Protein AF-A0A0F9H7Q3-F1 (afdb_monomer_lite)

Structure (mmCIF, N/CA/C/O backbone):
data_AF-A0A0F9H7Q3-F1
#
_entry.id   AF-A0A0F9H7Q3-F1
#
loop_
_atom_site.group_PDB
_atom_site.id
_atom_site.type_symbol
_atom_site.label_atom_id
_atom_site.label_alt_id
_atom_site.label_comp_id
_atom_site.label_asym_id
_atom_site.label_entity_id
_atom_site.label_seq_id
_atom_site.pdbx_PDB_ins_code
_atom_site.Cartn_x
_atom_site.Cartn_y
_atom_site.Cartn_z
_atom_site.occupancy
_atom_site.B_iso_or_equiv
_atom_site.auth_seq_id
_atom_site.auth_comp_id
_atom_site.auth_asym_id
_atom_site.auth_atom_id
_atom_site.pdbx_PDB_model_num
ATOM 1 N N . MET A 1 1 ? -26.274 22.049 -7.676 1.00 51.94 1 MET A N 1
ATOM 2 C CA . MET A 1 1 ? -26.133 20.774 -8.409 1.00 51.94 1 MET A CA 1
ATOM 3 C C . MET A 1 1 ? -25.800 19.718 -7.367 1.00 51.94 1 MET A C 1
ATOM 5 O O . MET A 1 1 ? -24.647 19.618 -6.969 1.00 51.94 1 MET A O 1
ATOM 9 N N . ALA A 1 2 ? -26.819 19.071 -6.795 1.00 53.19 2 ALA A N 1
ATOM 10 C CA . ALA A 1 2 ? -26.605 18.030 -5.794 1.00 53.19 2 ALA A CA 1
ATOM 11 C C . ALA A 1 2 ? -25.913 16.837 -6.468 1.00 53.19 2 ALA A C 1
ATOM 13 O O . ALA A 1 2 ? -26.181 16.515 -7.626 1.00 53.19 2 ALA A O 1
ATOM 14 N N . ASN A 1 3 ? -24.926 16.273 -5.783 1.00 70.81 3 ASN A N 1
ATOM 15 C CA . ASN A 1 3 ? -24.045 15.250 -6.315 1.00 70.81 3 ASN A CA 1
ATOM 16 C C . ASN A 1 3 ? -24.863 13.962 -6.529 1.00 70.81 3 ASN A C 1
ATOM 18 O O . ASN A 1 3 ? -25.360 13.399 -5.561 1.00 70.81 3 ASN A O 1
ATOM 22 N N . ARG A 1 4 ? -25.013 13.492 -7.778 1.00 68.88 4 ARG A N 1
ATOM 23 C CA . ARG A 1 4 ? -25.809 12.286 -8.123 1.00 68.88 4 ARG A CA 1
ATOM 24 C C . ARG A 1 4 ? -25.395 11.032 -7.345 1.00 68.88 4 ARG A C 1
ATOM 26 O O . ARG A 1 4 ? -26.179 10.105 -7.191 1.00 68.88 4 ARG A O 1
ATOM 33 N N . ILE A 1 5 ? -24.162 11.015 -6.844 1.00 65.25 5 ILE A N 1
ATOM 34 C CA . ILE A 1 5 ? -23.650 9.962 -5.965 1.00 65.25 5 ILE A CA 1
ATOM 35 C C . ILE A 1 5 ? -24.399 9.965 -4.624 1.00 65.25 5 ILE A C 1
ATOM 37 O O . ILE A 1 5 ? -24.747 8.905 -4.119 1.00 65.25 5 ILE A O 1
ATOM 41 N N . THR A 1 6 ? -24.688 11.140 -4.066 1.00 65.44 6 THR A N 1
ATOM 42 C CA . THR A 1 6 ? -25.378 11.289 -2.779 1.00 65.44 6 THR A CA 1
ATOM 43 C C . THR A 1 6 ? -26.827 10.817 -2.866 1.00 65.44 6 THR A C 1
ATOM 45 O O . THR A 1 6 ? -27.250 10.036 -2.025 1.00 65.44 6 THR A O 1
ATOM 48 N N . GLU A 1 7 ? -27.546 11.183 -3.931 1.00 69.81 7 GLU A N 1
ATOM 49 C CA . GLU A 1 7 ? -28.922 10.712 -4.171 1.00 69.81 7 GLU A CA 1
ATOM 50 C C . GLU A 1 7 ? -28.988 9.186 -4.322 1.00 69.81 7 GLU A C 1
ATOM 52 O O . GLU A 1 7 ? -29.890 8.538 -3.793 1.00 69.81 7 GLU A O 1
ATOM 57 N N . TYR A 1 8 ? -28.006 8.586 -5.003 1.00 66.19 8 TYR A N 1
ATOM 58 C CA . TYR A 1 8 ? -27.951 7.134 -5.153 1.00 66.19 8 TYR A CA 1
ATOM 59 C C . TYR A 1 8 ? -27.686 6.439 -3.812 1.00 66.19 8 TYR A C 1
ATOM 61 O O . TYR A 1 8 ? -28.359 5.465 -3.487 1.00 66.19 8 TYR A O 1
ATOM 69 N N . LEU A 1 9 ? -26.755 6.963 -3.007 1.00 63.97 9 LEU A N 1
ATOM 70 C CA . LEU A 1 9 ? -26.455 6.437 -1.672 1.00 63.97 9 LEU A CA 1
ATOM 71 C C . LEU A 1 9 ? -27.642 6.567 -0.705 1.00 63.97 9 LEU A C 1
ATOM 73 O O . LEU A 1 9 ? -27.855 5.664 0.100 1.00 63.97 9 LEU A O 1
ATOM 77 N N . GLU A 1 10 ? -28.426 7.641 -0.804 1.00 66.50 10 GLU A N 1
ATOM 78 C CA . GLU A 1 10 ? -29.652 7.840 -0.016 1.00 66.50 10 GLU A CA 1
ATOM 79 C C . GLU A 1 10 ? -30.797 6.915 -0.456 1.00 66.50 10 GLU A C 1
ATOM 81 O O . GLU A 1 10 ? -31.622 6.524 0.368 1.00 66.50 10 GLU A O 1
ATOM 86 N N . SER A 1 11 ? -30.834 6.525 -1.736 1.00 71.06 11 SER A N 1
ATOM 87 C CA . SER A 1 11 ? -31.832 5.591 -2.280 1.00 71.06 11 SER A CA 1
ATOM 88 C C . SER A 1 11 ? -31.548 4.116 -1.975 1.00 71.06 11 SER A C 1
ATOM 90 O O . SER A 1 11 ? -32.414 3.262 -2.184 1.00 71.06 11 SER A O 1
ATOM 92 N N . LEU A 1 12 ? -30.343 3.792 -1.489 1.00 69.31 12 LEU A N 1
ATOM 93 C CA . LEU A 1 12 ? -30.011 2.427 -1.102 1.00 69.31 12 LEU A CA 1
ATOM 94 C C . LEU A 1 12 ? -30.768 2.049 0.182 1.00 69.31 12 LEU A C 1
ATOM 96 O O . LEU A 1 12 ? -30.782 2.826 1.140 1.00 69.31 12 LEU A O 1
ATOM 100 N N . PRO A 1 13 ? -31.353 0.837 0.252 1.00 66.69 13 PRO A N 1
ATOM 101 C CA . PRO A 1 13 ? -31.882 0.292 1.497 1.00 66.69 13 PRO A CA 1
ATOM 102 C C . PRO A 1 13 ? -30.844 0.436 2.617 1.00 66.69 13 PRO A C 1
ATOM 104 O O . PRO A 1 13 ? -29.678 0.106 2.407 1.00 66.69 13 PRO A O 1
ATOM 107 N N . GLN A 1 14 ? -31.255 0.900 3.801 1.00 61.34 14 GLN A N 1
ATOM 108 C CA . GLN A 1 14 ? -30.365 1.157 4.953 1.00 61.34 14 GLN A CA 1
ATOM 109 C C . GLN A 1 14 ? -29.480 -0.051 5.339 1.00 61.34 14 GLN A C 1
ATOM 111 O O . GLN A 1 14 ? -28.421 0.111 5.945 1.00 61.34 14 GLN A O 1
ATOM 116 N N . ASP A 1 15 ? -29.881 -1.267 4.960 1.00 57.53 15 ASP A N 1
ATOM 117 C CA . ASP A 1 15 ? -29.094 -2.488 5.154 1.00 57.53 15 ASP A CA 1
ATOM 118 C C . ASP A 1 15 ? -27.936 -2.648 4.153 1.00 57.53 15 ASP A C 1
ATOM 120 O O . ASP A 1 15 ? -26.904 -3.219 4.497 1.00 57.53 15 ASP A O 1
ATOM 124 N N . LEU A 1 16 ? -28.041 -2.103 2.937 1.00 57.16 16 LEU A N 1
ATOM 125 C CA . LEU A 1 16 ? -26.967 -2.129 1.935 1.00 57.16 16 LEU A CA 1
ATOM 126 C C . LEU A 1 16 ? -25.864 -1.117 2.244 1.00 57.16 16 LEU A C 1
ATOM 128 O O . LEU A 1 16 ? -24.690 -1.395 2.008 1.00 57.16 16 LEU A O 1
ATOM 132 N N . THR A 1 17 ? -26.205 0.023 2.840 1.00 58.25 17 THR A N 1
ATOM 133 C CA . THR A 1 17 ? -25.212 0.986 3.336 1.00 58.25 17 THR A CA 1
ATOM 134 C C . THR A 1 17 ? -24.400 0.436 4.510 1.00 58.25 17 THR A C 1
ATOM 136 O O . THR A 1 17 ? -23.247 0.823 4.664 1.00 58.25 17 THR A O 1
ATOM 139 N N . ARG A 1 18 ? -24.931 -0.530 5.278 1.00 59.09 18 ARG A N 1
ATOM 140 C CA . ARG A 1 18 ? -24.152 -1.302 6.269 1.00 59.09 18 ARG A CA 1
ATOM 141 C C . ARG A 1 18 ? -23.206 -2.329 5.642 1.00 59.09 18 ARG A C 1
ATOM 143 O O . ARG A 1 18 ? -22.228 -2.713 6.277 1.00 59.09 18 ARG A O 1
ATOM 150 N N . LEU A 1 19 ? -23.498 -2.792 4.425 1.00 63.06 19 LEU A N 1
ATOM 151 C CA . LEU A 1 19 ? -22.641 -3.719 3.679 1.00 63.06 19 LEU A CA 1
ATOM 152 C C . LEU A 1 19 ? -21.489 -2.999 2.965 1.00 63.06 19 LEU A C 1
ATOM 154 O O . LEU A 1 19 ? -20.482 -3.630 2.640 1.00 63.06 19 LEU A O 1
ATOM 158 N N . LEU A 1 20 ? -21.614 -1.688 2.738 1.00 64.44 20 LEU A N 1
ATOM 159 C CA . LEU A 1 20 ? -20.531 -0.874 2.203 1.00 64.44 20 LEU A CA 1
ATOM 160 C C . LEU A 1 20 ? -19.509 -0.583 3.312 1.00 64.44 20 LEU A C 1
ATOM 162 O O . LEU A 1 20 ? -19.881 -0.066 4.369 1.00 64.44 20 LEU A O 1
ATOM 166 N N . PRO A 1 21 ? -18.214 -0.887 3.103 1.00 64.38 21 PRO A N 1
ATOM 167 C CA . PRO A 1 21 ? -17.197 -0.506 4.067 1.00 64.38 21 PRO A CA 1
ATOM 168 C C . PRO A 1 21 ? -17.194 1.022 4.220 1.00 64.38 21 PRO A C 1
ATOM 170 O O . PRO A 1 21 ? -17.383 1.735 3.228 1.00 64.38 21 PRO A O 1
ATOM 173 N N . PRO A 1 22 ? -16.949 1.543 5.436 1.00 68.69 22 PRO A N 1
ATOM 174 C CA . PRO A 1 22 ? -16.864 2.979 5.647 1.00 68.69 22 PRO A CA 1
ATOM 175 C C . PRO A 1 22 ? -15.817 3.575 4.707 1.00 68.69 22 PRO A C 1
ATOM 177 O O . PRO A 1 22 ? -14.754 2.972 4.480 1.00 68.69 22 PRO A O 1
ATOM 180 N N . ALA A 1 23 ? -16.154 4.743 4.153 1.00 76.06 23 ALA A N 1
ATOM 181 C CA . ALA A 1 23 ? -15.287 5.462 3.237 1.00 76.06 23 ALA A CA 1
ATOM 182 C C . ALA A 1 23 ? -13.902 5.659 3.879 1.00 76.06 23 ALA A C 1
ATOM 184 O O . ALA A 1 23 ? -13.825 5.961 5.076 1.00 76.06 23 ALA A O 1
ATOM 185 N N . PRO A 1 24 ? -12.811 5.460 3.120 1.00 82.44 24 PRO A N 1
ATOM 186 C CA . PRO A 1 24 ? -11.474 5.690 3.638 1.00 82.44 24 PRO A CA 1
ATOM 187 C C . PRO A 1 24 ? -11.313 7.154 4.054 1.00 82.44 24 PRO A C 1
ATOM 189 O O . PRO A 1 24 ? -11.823 8.073 3.413 1.00 82.44 24 PRO A O 1
ATOM 192 N N . SER A 1 25 ? -10.580 7.370 5.138 1.00 87.56 25 SER A N 1
ATOM 193 C CA . SER A 1 25 ? -10.156 8.698 5.566 1.00 87.56 25 SER A CA 1
ATOM 194 C C . SER A 1 25 ? -9.251 9.355 4.510 1.00 87.56 25 SER A C 1
ATOM 196 O O . SER A 1 25 ? -8.677 8.660 3.663 1.00 87.56 25 SER A O 1
ATOM 198 N N . PRO A 1 26 ? -9.053 10.687 4.557 1.00 89.31 26 PRO A N 1
ATOM 199 C CA . PRO A 1 26 ? -8.147 11.372 3.635 1.00 89.31 26 PRO A CA 1
ATOM 200 C C . PRO A 1 26 ? -6.728 10.781 3.634 1.00 89.31 26 PRO A C 1
ATOM 202 O O . PRO A 1 26 ? -6.168 10.544 2.568 1.00 89.31 26 PRO A O 1
ATOM 205 N N . ARG A 1 27 ? -6.186 10.443 4.816 1.00 91.94 27 ARG A N 1
ATOM 206 C CA . ARG A 1 27 ? -4.8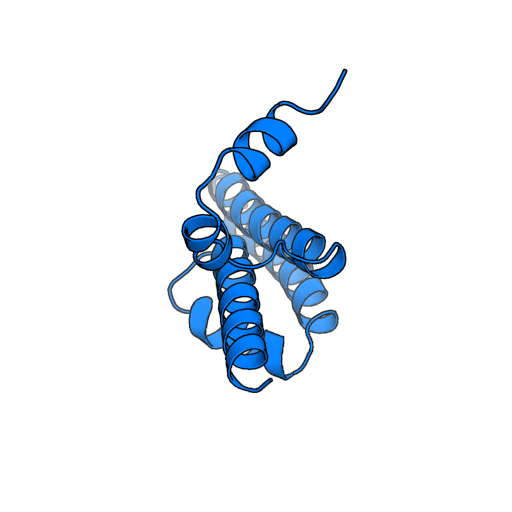64 9.806 4.957 1.00 91.94 27 ARG A CA 1
ATOM 207 C C . ARG A 1 27 ? -4.820 8.419 4.318 1.00 91.94 27 ARG A C 1
ATOM 209 O O . ARG A 1 27 ? -3.869 8.101 3.616 1.00 91.94 27 ARG A O 1
ATOM 216 N N . GLU A 1 28 ? -5.827 7.584 4.571 1.00 89.88 28 GLU A N 1
ATOM 217 C CA . GLU A 1 28 ? -5.894 6.250 3.961 1.00 89.88 28 GLU A CA 1
ATOM 218 C C . GLU A 1 28 ? -6.015 6.352 2.439 1.00 89.88 28 GLU A C 1
ATOM 220 O O . GLU A 1 28 ? -5.379 5.591 1.721 1.00 89.88 28 GLU A O 1
ATOM 225 N N . SER A 1 29 ? -6.795 7.314 1.947 1.00 89.31 29 SER A N 1
ATOM 226 C CA . SER A 1 29 ? -6.986 7.541 0.513 1.00 89.31 29 SER A CA 1
ATOM 227 C C . SER A 1 29 ? -5.679 7.941 -0.166 1.00 89.31 29 SER A C 1
ATOM 229 O O . SER A 1 29 ? -5.350 7.408 -1.219 1.00 89.31 29 SER A O 1
ATOM 231 N N . GLU A 1 30 ? -4.903 8.824 0.462 1.00 91.75 30 GLU A N 1
ATOM 232 C CA . GLU A 1 30 ? -3.576 9.213 -0.016 1.00 91.75 30 GLU A CA 1
ATOM 233 C C . GLU A 1 30 ? -2.629 8.010 -0.099 1.00 91.75 30 GLU A C 1
ATOM 235 O O . GLU A 1 30 ? -1.994 7.798 -1.125 1.00 91.75 30 GLU A O 1
ATOM 240 N N . LEU A 1 31 ? -2.596 7.166 0.935 1.00 91.56 31 LEU A N 1
ATOM 241 C CA . LEU A 1 31 ? -1.742 5.975 0.963 1.00 91.56 31 LEU A CA 1
ATOM 242 C C . LEU A 1 31 ? -2.179 4.913 -0.057 1.00 91.56 31 LEU A C 1
ATOM 244 O O . LEU A 1 31 ? -1.332 4.257 -0.657 1.00 91.56 31 LEU A O 1
ATOM 248 N N . ILE A 1 32 ? -3.484 4.766 -0.302 1.00 91.19 32 ILE A N 1
ATOM 249 C CA . ILE A 1 32 ? -4.003 3.904 -1.375 1.00 91.19 32 ILE A CA 1
ATOM 250 C C . ILE A 1 32 ? -3.554 4.428 -2.743 1.00 91.19 32 ILE A C 1
ATOM 252 O O . ILE A 1 32 ? -3.116 3.642 -3.580 1.00 91.19 32 ILE A O 1
ATOM 256 N N . ILE A 1 33 ? -3.646 5.742 -2.970 1.00 91.56 33 ILE A N 1
ATOM 257 C CA . ILE A 1 33 ? -3.210 6.373 -4.222 1.00 91.56 33 ILE A CA 1
ATOM 258 C C . ILE A 1 33 ? -1.701 6.208 -4.407 1.00 91.56 33 ILE A C 1
ATOM 260 O O . ILE A 1 33 ? -1.271 5.894 -5.511 1.00 91.56 33 ILE A O 1
ATOM 264 N N . MET A 1 34 ? -0.905 6.364 -3.347 1.00 89.81 34 MET A N 1
ATOM 265 C CA . MET A 1 34 ? 0.535 6.104 -3.394 1.00 89.81 34 MET A CA 1
ATOM 266 C C . MET A 1 34 ? 0.827 4.653 -3.783 1.00 89.81 34 MET A C 1
ATOM 268 O O . MET A 1 34 ? 1.617 4.428 -4.692 1.00 89.81 34 MET A O 1
ATOM 272 N N . GLY A 1 35 ? 0.140 3.677 -3.183 1.00 89.31 35 GLY A N 1
ATOM 273 C CA . GLY A 1 35 ? 0.308 2.272 -3.558 1.00 89.31 35 GLY A CA 1
ATOM 274 C C . GLY A 1 35 ? -0.073 2.009 -5.017 1.00 89.31 35 GLY A C 1
ATOM 275 O O . GLY A 1 35 ? 0.654 1.331 -5.730 1.00 89.31 35 GLY A O 1
ATOM 276 N N . ALA A 1 36 ? -1.167 2.606 -5.498 1.00 90.50 36 ALA A N 1
ATOM 277 C CA . ALA A 1 36 ? -1.558 2.503 -6.904 1.00 90.50 36 ALA A CA 1
ATOM 278 C C . ALA A 1 36 ? -0.560 3.201 -7.846 1.00 90.50 36 ALA A C 1
ATOM 280 O O . ALA A 1 36 ? -0.370 2.766 -8.980 1.00 90.50 36 ALA A O 1
ATOM 281 N N . ALA A 1 37 ? 0.083 4.280 -7.392 1.00 89.69 37 ALA A N 1
ATOM 282 C CA . ALA A 1 37 ? 1.141 4.952 -8.135 1.00 89.69 37 ALA A CA 1
ATOM 283 C C . ALA A 1 37 ? 2.412 4.097 -8.207 1.00 89.69 37 ALA A C 1
ATOM 285 O O . ALA A 1 37 ? 3.040 4.079 -9.261 1.00 89.69 37 ALA A O 1
ATOM 286 N N . ALA A 1 38 ? 2.758 3.367 -7.140 1.00 89.38 38 ALA A N 1
ATOM 287 C CA . ALA A 1 38 ? 3.833 2.375 -7.169 1.00 89.38 38 ALA A CA 1
ATOM 288 C C . ALA A 1 38 ? 3.526 1.272 -8.191 1.00 89.38 38 ALA A C 1
ATOM 290 O O . ALA A 1 38 ? 4.339 1.031 -9.076 1.00 89.38 38 ALA A O 1
ATOM 291 N N . ASP A 1 39 ? 2.314 0.710 -8.158 1.00 89.75 39 ASP A N 1
ATOM 292 C CA . ASP A 1 39 ? 1.880 -0.316 -9.117 1.00 89.75 39 ASP A CA 1
ATOM 293 C C . ASP A 1 39 ? 1.949 0.185 -10.572 1.00 89.75 39 ASP A C 1
ATOM 295 O O . ASP A 1 39 ? 2.380 -0.524 -11.481 1.00 89.75 39 ASP A O 1
ATOM 299 N N . ALA A 1 40 ? 1.525 1.430 -10.809 1.00 88.81 40 ALA A N 1
ATOM 300 C CA . ALA A 1 40 ? 1.580 2.041 -12.132 1.00 88.81 40 ALA A CA 1
ATOM 301 C C . ALA A 1 40 ? 3.019 2.338 -12.574 1.00 88.81 40 ALA A C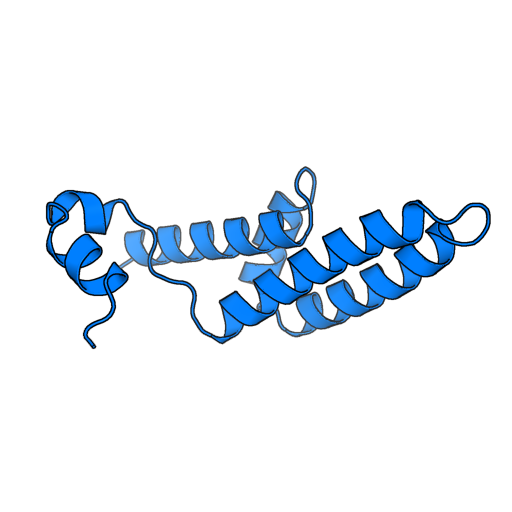 1
ATOM 303 O O . ALA A 1 40 ? 3.332 2.176 -13.752 1.00 88.81 40 ALA A O 1
ATOM 304 N N . ALA A 1 41 ? 3.882 2.781 -11.658 1.00 86.44 41 ALA A N 1
ATOM 305 C CA . ALA A 1 41 ? 5.288 3.031 -11.943 1.00 86.44 41 ALA A CA 1
ATOM 306 C C . ALA A 1 41 ? 6.004 1.733 -12.314 1.00 86.44 41 ALA A C 1
ATOM 308 O O . ALA A 1 41 ? 6.684 1.714 -13.335 1.00 86.44 41 ALA A O 1
ATOM 309 N N . ASP A 1 42 ? 5.783 0.663 -11.551 1.00 86.19 42 ASP A N 1
ATOM 310 C CA . ASP A 1 42 ? 6.324 -0.665 -11.834 1.00 86.19 42 ASP A CA 1
ATOM 311 C C . ASP A 1 42 ? 5.906 -1.143 -13.228 1.00 86.19 42 ASP A C 1
ATOM 313 O O . ASP A 1 42 ? 6.737 -1.418 -14.095 1.00 86.19 42 ASP A O 1
ATOM 317 N N . PHE A 1 43 ? 4.599 -1.100 -13.502 1.00 86.56 43 PHE A N 1
ATOM 318 C CA . PHE A 1 43 ? 4.059 -1.506 -14.792 1.00 86.56 43 PHE A CA 1
ATOM 319 C C . PHE A 1 43 ? 4.620 -0.678 -15.954 1.00 86.56 43 PHE A C 1
ATOM 321 O O . PHE A 1 43 ? 4.990 -1.236 -16.981 1.00 86.56 43 PHE A O 1
ATOM 328 N N . LEU A 1 44 ? 4.667 0.653 -15.831 1.00 87.06 44 LEU A N 1
ATOM 329 C CA . LEU A 1 44 ? 5.101 1.529 -16.923 1.00 87.06 44 LEU A CA 1
ATOM 330 C C . LEU A 1 44 ? 6.611 1.477 -17.152 1.00 87.06 44 LEU A C 1
ATOM 332 O O . LEU A 1 44 ? 7.051 1.516 -18.302 1.00 87.06 44 LEU A O 1
ATOM 336 N N . LEU A 1 45 ? 7.400 1.415 -16.082 1.00 86.00 45 LEU A N 1
ATOM 337 C CA . LEU A 1 45 ? 8.855 1.377 -16.173 1.00 86.00 45 LEU A CA 1
ATOM 338 C C . LEU A 1 45 ? 9.334 0.001 -16.633 1.00 86.00 45 LEU A C 1
ATOM 340 O O . LEU A 1 45 ? 10.207 -0.042 -17.494 1.00 86.00 45 LEU A O 1
ATOM 344 N N . GLY A 1 46 ? 8.694 -1.092 -16.209 1.00 79.88 46 GLY A N 1
ATOM 345 C CA . GLY A 1 46 ? 8.980 -2.445 -16.702 1.00 79.88 46 GLY A CA 1
ATOM 346 C C . GLY A 1 46 ? 8.739 -2.641 -18.210 1.00 79.88 46 GLY A C 1
ATOM 347 O O . GLY A 1 46 ? 9.234 -3.593 -18.809 1.00 79.88 46 GLY A O 1
ATOM 348 N N . LEU A 1 47 ? 8.029 -1.721 -18.879 1.00 83.75 47 LEU A N 1
ATOM 349 C CA . LEU A 1 47 ? 7.890 -1.729 -20.344 1.00 83.75 47 LEU A CA 1
ATOM 350 C C . LEU A 1 47 ? 9.123 -1.178 -21.079 1.00 83.75 47 LEU A C 1
ATOM 352 O O . LEU A 1 47 ? 9.199 -1.301 -22.303 1.00 83.75 47 LEU A O 1
ATOM 356 N N . ILE A 1 48 ? 10.076 -0.555 -20.376 1.00 83.19 48 ILE A N 1
ATOM 357 C CA . ILE A 1 48 ? 11.288 0.021 -20.966 1.00 83.19 48 ILE A CA 1
ATOM 358 C C . ILE A 1 48 ? 12.391 -1.048 -20.994 1.00 83.19 48 ILE A C 1
ATOM 360 O O . ILE A 1 48 ? 12.922 -1.414 -19.943 1.00 83.19 48 ILE A O 1
ATOM 364 N N . PRO A 1 49 ? 12.832 -1.519 -22.174 1.00 77.31 49 PRO A N 1
ATOM 365 C CA . PRO A 1 49 ? 13.870 -2.539 -22.245 1.00 77.31 49 PRO A CA 1
ATOM 366 C C . PRO A 1 49 ? 15.186 -2.064 -21.612 1.00 77.31 49 PRO A C 1
ATOM 368 O O . PRO A 1 49 ? 15.609 -0.923 -21.806 1.00 77.31 49 PRO A O 1
ATOM 371 N N . THR A 1 50 ? 15.913 -2.980 -20.969 1.00 76.00 50 THR A N 1
ATOM 372 C CA . THR A 1 50 ? 17.302 -2.821 -20.475 1.00 76.00 50 THR A CA 1
ATOM 373 C C . THR A 1 50 ? 17.479 -1.997 -19.195 1.00 76.00 50 THR A C 1
ATOM 375 O O . THR A 1 50 ? 18.317 -2.358 -18.375 1.00 76.00 50 THR A O 1
ATOM 378 N N . VAL A 1 51 ? 16.739 -0.900 -19.013 1.00 74.9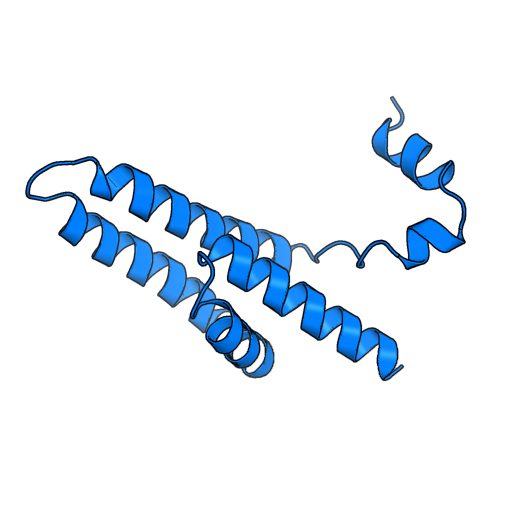4 51 VAL A N 1
ATOM 379 C CA . VAL A 1 51 ? 16.886 0.003 -17.844 1.00 74.94 51 VAL A CA 1
ATOM 380 C C . VAL A 1 51 ? 15.593 0.220 -17.061 1.00 74.94 51 VAL A C 1
ATOM 382 O O . VAL A 1 51 ? 15.631 0.819 -15.989 1.00 74.94 51 VAL A O 1
ATOM 385 N N . GLY A 1 52 ? 14.465 -0.252 -17.593 1.00 74.81 52 GLY A N 1
ATOM 386 C CA . GLY A 1 52 ? 13.145 -0.103 -16.996 1.00 74.81 52 GLY A CA 1
ATOM 387 C C . GLY A 1 52 ? 13.039 -0.724 -15.617 1.00 74.81 52 GLY A C 1
ATOM 388 O O . GLY A 1 52 ? 12.700 -0.019 -14.676 1.00 74.81 52 GLY A O 1
ATOM 389 N N . ASP A 1 53 ? 13.435 -1.989 -15.492 1.00 77.25 53 ASP A N 1
ATOM 390 C CA . ASP A 1 53 ? 13.335 -2.751 -14.241 1.00 77.25 53 ASP A CA 1
ATOM 391 C C . ASP A 1 53 ? 14.119 -2.092 -13.095 1.00 77.25 53 ASP A C 1
ATOM 393 O O . ASP A 1 53 ? 13.586 -1.866 -12.018 1.00 77.25 53 ASP A O 1
ATOM 397 N N . ALA A 1 54 ? 15.363 -1.664 -13.339 1.00 78.56 54 ALA A N 1
ATOM 398 C CA . ALA A 1 54 ? 16.169 -1.019 -12.298 1.00 78.56 54 ALA A CA 1
ATOM 399 C C . ALA A 1 54 ? 15.597 0.341 -11.855 1.00 78.56 54 ALA A C 1
ATOM 401 O O . ALA A 1 54 ? 15.746 0.740 -10.701 1.00 78.56 54 ALA A O 1
ATOM 402 N N . LEU A 1 55 ? 14.965 1.082 -12.770 1.00 79.00 55 LEU A N 1
ATOM 403 C CA . LEU A 1 55 ? 14.288 2.335 -12.433 1.00 79.00 55 LEU A CA 1
ATOM 404 C C . LEU A 1 55 ? 12.946 2.081 -11.742 1.00 79.00 55 LEU A C 1
ATOM 406 O O . LEU A 1 55 ? 12.592 2.848 -10.847 1.00 79.00 55 LEU A O 1
ATOM 410 N N . ALA A 1 56 ? 12.231 1.028 -12.141 1.00 82.00 56 ALA A N 1
ATOM 411 C CA . ALA A 1 56 ? 11.008 0.565 -11.502 1.00 82.00 56 ALA A CA 1
ATOM 412 C C . ALA A 1 56 ? 11.278 0.268 -10.029 1.00 82.00 56 ALA A C 1
ATOM 414 O O . ALA A 1 56 ? 10.673 0.911 -9.176 1.00 82.00 56 ALA A O 1
ATOM 415 N N . ASP A 1 57 ? 12.285 -0.560 -9.745 1.00 83.62 57 ASP A N 1
ATOM 416 C CA . ASP A 1 57 ? 12.693 -0.916 -8.386 1.00 83.62 57 ASP A CA 1
ATOM 417 C C . ASP A 1 57 ? 12.977 0.335 -7.539 1.00 83.62 57 ASP A C 1
ATOM 419 O O . ASP A 1 57 ? 12.422 0.502 -6.456 1.00 83.62 57 ASP A O 1
ATOM 423 N N . ILE A 1 58 ? 13.767 1.288 -8.054 1.00 86.38 58 ILE A N 1
ATOM 424 C CA . ILE A 1 58 ? 14.104 2.522 -7.322 1.00 86.38 58 ILE A CA 1
ATOM 425 C C . ILE A 1 58 ? 12.861 3.378 -7.044 1.00 86.38 58 ILE A C 1
ATOM 427 O O . ILE A 1 58 ? 12.733 3.966 -5.966 1.00 86.38 58 ILE A O 1
ATOM 431 N N . VAL A 1 59 ? 11.967 3.532 -8.021 1.00 84.88 59 VAL A N 1
ATOM 432 C CA . VAL A 1 59 ? 10.772 4.373 -7.866 1.00 84.88 59 VAL A CA 1
ATOM 433 C C . VAL A 1 59 ? 9.779 3.716 -6.911 1.00 84.88 59 VAL A C 1
ATOM 435 O O . VAL A 1 59 ? 9.286 4.388 -6.001 1.00 84.88 59 VAL A O 1
ATOM 438 N N . VAL A 1 60 ? 9.532 2.418 -7.075 1.00 87.25 60 VAL A N 1
ATOM 439 C CA . VAL A 1 60 ? 8.642 1.622 -6.224 1.00 87.25 60 VAL A CA 1
ATOM 440 C C . VAL A 1 60 ? 9.153 1.615 -4.786 1.00 87.25 60 VAL A C 1
ATOM 442 O O . VAL A 1 60 ? 8.404 1.999 -3.889 1.00 87.25 60 VAL A O 1
ATOM 445 N N . ASP A 1 61 ? 10.439 1.328 -4.561 1.00 88.38 61 ASP A N 1
ATOM 446 C CA . ASP A 1 61 ? 11.046 1.305 -3.224 1.00 88.38 61 ASP A CA 1
ATOM 447 C C . ASP A 1 61 ? 10.918 2.649 -2.498 1.00 88.38 61 ASP A C 1
ATOM 449 O O . ASP A 1 61 ? 10.699 2.701 -1.284 1.00 88.38 61 ASP A O 1
ATOM 453 N N . ASN A 1 62 ? 11.039 3.764 -3.224 1.00 90.81 62 ASN A N 1
ATOM 454 C CA . ASN A 1 62 ? 10.877 5.091 -2.636 1.00 90.81 62 ASN A CA 1
ATOM 455 C C . ASN A 1 62 ? 9.423 5.368 -2.236 1.00 90.81 62 ASN A C 1
ATOM 457 O O . ASN A 1 62 ? 9.179 5.895 -1.146 1.00 90.81 62 ASN A O 1
ATOM 461 N N . ILE A 1 63 ? 8.463 5.014 -3.096 1.00 88.19 63 ILE A N 1
ATOM 462 C CA . ILE A 1 63 ? 7.033 5.209 -2.824 1.00 88.19 63 ILE A CA 1
ATOM 463 C C . ILE A 1 63 ? 6.595 4.317 -1.656 1.00 88.19 63 ILE A C 1
ATOM 465 O O . ILE A 1 63 ? 6.004 4.807 -0.690 1.00 88.19 63 ILE A O 1
ATOM 469 N N . GLU A 1 64 ? 6.939 3.030 -1.694 1.00 88.38 64 GLU A N 1
ATOM 470 C CA . GLU A 1 64 ? 6.630 2.085 -0.621 1.00 88.38 64 GLU A CA 1
ATOM 471 C C . GLU A 1 64 ? 7.361 2.430 0.676 1.00 88.38 64 GLU A C 1
ATOM 473 O O . GLU A 1 64 ? 6.797 2.320 1.766 1.00 88.38 64 GLU A O 1
ATOM 478 N N . GLY A 1 65 ? 8.601 2.911 0.582 1.00 90.06 65 GLY A N 1
ATOM 479 C CA . GLY A 1 65 ? 9.369 3.399 1.719 1.00 90.06 65 GLY A CA 1
ATOM 480 C C . GLY A 1 65 ? 8.669 4.550 2.441 1.00 90.06 65 GLY A C 1
ATOM 481 O O . GLY A 1 65 ? 8.608 4.555 3.675 1.00 90.06 65 GLY A O 1
ATOM 482 N N . ASP A 1 66 ? 8.101 5.502 1.699 1.00 90.56 66 ASP A N 1
ATOM 483 C CA . ASP A 1 66 ? 7.328 6.595 2.289 1.00 90.56 66 ASP A CA 1
ATOM 484 C C . ASP A 1 66 ? 5.998 6.104 2.879 1.00 90.56 66 ASP A C 1
ATOM 486 O O . ASP A 1 66 ? 5.662 6.435 4.021 1.00 90.56 66 ASP A O 1
ATOM 490 N N . MET A 1 67 ? 5.288 5.208 2.184 1.00 91.44 67 MET A N 1
ATOM 491 C CA . MET A 1 67 ? 4.084 4.563 2.722 1.00 91.44 67 MET A CA 1
ATOM 492 C C . MET A 1 67 ? 4.366 3.842 4.046 1.00 91.44 67 MET A C 1
ATOM 494 O O . MET A 1 67 ? 3.658 4.047 5.032 1.00 91.44 67 MET A O 1
ATOM 498 N N . HIS A 1 68 ? 5.445 3.061 4.114 1.00 91.06 68 HIS A N 1
ATOM 499 C CA . HIS A 1 68 ? 5.853 2.321 5.306 1.00 91.06 68 HIS A CA 1
ATOM 500 C C . HIS A 1 68 ? 6.208 3.214 6.493 1.00 91.06 68 HIS A C 1
ATOM 502 O O . HIS A 1 68 ? 5.994 2.804 7.635 1.00 91.06 68 HIS A O 1
ATOM 508 N N . ARG A 1 69 ? 6.751 4.413 6.255 1.00 92.75 69 ARG A N 1
ATOM 509 C CA . ARG A 1 69 ? 6.999 5.404 7.317 1.00 92.75 69 ARG A CA 1
ATOM 510 C C . ARG A 1 69 ? 5.707 6.020 7.830 1.00 92.75 69 ARG A C 1
ATOM 512 O O . ARG A 1 69 ? 5.628 6.404 8.994 1.00 92.75 69 ARG A O 1
ATOM 519 N N . ARG A 1 70 ? 4.710 6.128 6.956 1.00 92.62 70 ARG A N 1
ATOM 520 C CA . ARG A 1 70 ? 3.411 6.720 7.259 1.00 92.62 70 ARG A CA 1
ATOM 521 C C . ARG A 1 70 ? 2.408 5.715 7.803 1.00 92.62 70 ARG A C 1
ATOM 523 O O . ARG A 1 70 ? 1.395 6.161 8.331 1.00 92.62 70 ARG A O 1
ATOM 530 N N . PHE A 1 71 ? 2.645 4.410 7.696 1.00 91.94 71 PHE A N 1
ATOM 531 C CA . PHE A 1 71 ? 1.812 3.377 8.313 1.00 91.94 71 PHE A CA 1
ATOM 532 C C . PHE A 1 71 ? 1.996 3.318 9.831 1.00 91.94 71 PHE A C 1
ATOM 534 O O . PHE A 1 71 ? 3.092 3.485 10.363 1.00 91.94 71 PHE A O 1
ATOM 541 N N . THR A 1 72 ? 0.912 3.008 10.540 1.00 93.12 72 THR A N 1
ATOM 542 C CA . THR A 1 72 ? 1.006 2.511 11.915 1.00 93.12 72 THR A CA 1
ATOM 543 C C . THR A 1 72 ? 1.562 1.084 11.925 1.00 93.12 72 THR A C 1
ATOM 545 O O . THR A 1 72 ? 1.583 0.394 10.904 1.00 93.12 72 THR A O 1
ATOM 548 N N . ALA A 1 73 ? 2.000 0.603 13.091 1.00 92.06 73 ALA A N 1
ATOM 549 C CA . ALA A 1 73 ? 2.506 -0.765 13.221 1.00 92.06 73 ALA A CA 1
ATOM 550 C C . ALA A 1 73 ? 1.460 -1.825 12.818 1.00 92.06 73 ALA A C 1
ATOM 552 O O . ALA A 1 73 ? 1.806 -2.836 12.209 1.00 92.06 73 ALA A O 1
ATOM 553 N N . GLU A 1 74 ? 0.184 -1.578 13.126 1.00 90.31 74 GLU A N 1
ATOM 554 C CA . GLU A 1 74 ? -0.920 -2.479 12.791 1.00 90.31 74 GLU A CA 1
ATOM 555 C C . GLU A 1 74 ? -1.234 -2.457 11.286 1.00 90.31 74 GLU A C 1
ATOM 557 O O . GLU A 1 74 ? -1.328 -3.513 10.661 1.00 90.31 74 GLU A O 1
ATOM 562 N N . GLU A 1 75 ? -1.293 -1.262 10.686 1.00 92.00 75 GLU A N 1
ATOM 563 C CA . GLU A 1 75 ? -1.462 -1.064 9.238 1.00 92.00 75 GLU A CA 1
ATOM 564 C C . GLU A 1 75 ? -0.353 -1.750 8.444 1.00 92.00 75 GLU A C 1
ATOM 566 O O . GLU A 1 75 ? -0.629 -2.473 7.489 1.00 92.00 75 GLU A O 1
ATOM 571 N N . LYS A 1 76 ? 0.899 -1.591 8.883 1.00 92.88 76 LYS A N 1
ATOM 572 C CA . LYS A 1 76 ? 2.053 -2.220 8.243 1.00 92.88 76 LYS A CA 1
ATOM 573 C C . LYS A 1 76 ? 1.981 -3.744 8.306 1.00 92.88 76 LYS A C 1
ATOM 575 O O . LYS A 1 76 ? 2.313 -4.404 7.325 1.00 92.88 76 LYS A O 1
ATOM 580 N N . ARG A 1 77 ? 1.552 -4.314 9.438 1.00 92.75 77 ARG A N 1
ATOM 581 C CA . ARG A 1 77 ? 1.419 -5.771 9.574 1.00 92.75 77 ARG A CA 1
ATOM 582 C C . ARG A 1 77 ? 0.388 -6.319 8.593 1.00 92.75 77 ARG A C 1
ATOM 584 O O . ARG A 1 77 ? 0.691 -7.260 7.868 1.00 92.75 77 ARG A O 1
ATOM 591 N N . GLU A 1 78 ? -0.795 -5.712 8.545 1.00 91.69 78 GLU A N 1
ATOM 592 C CA . GLU A 1 78 ? -1.850 -6.162 7.635 1.00 91.69 78 GLU A CA 1
ATOM 593 C C . GLU A 1 78 ? -1.456 -5.935 6.168 1.00 91.69 78 GLU A C 1
ATOM 595 O O . GLU A 1 78 ? -1.697 -6.803 5.333 1.00 91.69 78 GLU A O 1
ATOM 600 N N . PHE A 1 79 ? -0.791 -4.818 5.852 1.00 92.56 79 PHE A N 1
ATOM 601 C CA . PHE A 1 79 ? -0.250 -4.570 4.516 1.00 92.56 79 PHE A CA 1
ATOM 602 C C . PHE A 1 79 ? 0.704 -5.685 4.078 1.00 92.56 79 PHE A C 1
ATOM 604 O O . PHE A 1 79 ? 0.492 -6.250 3.013 1.00 92.56 79 PHE A O 1
ATOM 611 N N . ILE A 1 80 ? 1.679 -6.064 4.914 1.00 91.88 80 ILE A N 1
ATOM 612 C CA . ILE A 1 80 ? 2.633 -7.149 4.618 1.00 91.88 80 ILE A CA 1
ATOM 613 C C . ILE A 1 80 ? 1.920 -8.489 4.388 1.00 91.88 80 ILE A C 1
ATOM 615 O O . ILE A 1 80 ? 2.375 -9.312 3.595 1.00 91.88 80 ILE A O 1
ATOM 619 N N . GLU A 1 81 ? 0.810 -8.749 5.079 1.00 91.75 81 GLU A N 1
ATOM 620 C CA . GLU A 1 81 ? 0.011 -9.952 4.835 1.00 91.75 81 GLU A CA 1
ATOM 621 C C . GLU A 1 81 ? -0.698 -9.908 3.474 1.00 91.75 81 GLU A C 1
ATOM 623 O O . GLU A 1 81 ? -0.792 -10.939 2.802 1.00 91.75 81 GLU A O 1
ATOM 628 N N . GLN A 1 82 ? -1.173 -8.733 3.047 1.00 89.94 82 GLN A N 1
ATOM 629 C CA . GLN A 1 82 ? -1.851 -8.561 1.760 1.00 89.94 82 GLN A CA 1
ATOM 630 C C . GLN A 1 82 ? -0.888 -8.476 0.569 1.00 89.94 82 GLN A C 1
ATOM 632 O O . GLN A 1 82 ? -1.183 -9.055 -0.478 1.00 89.94 82 GLN A O 1
ATOM 637 N N . SER A 1 83 ? 0.249 -7.794 0.716 1.00 89.94 83 SER A N 1
ATOM 638 C CA . SER A 1 83 ? 1.197 -7.511 -0.371 1.00 89.94 83 SER A CA 1
ATOM 639 C C . SER A 1 83 ? 1.933 -8.751 -0.878 1.00 89.94 83 SER A C 1
ATOM 641 O O . SER A 1 83 ? 2.510 -8.733 -1.957 1.00 89.94 83 SER A O 1
ATOM 643 N N . ARG A 1 84 ? 1.842 -9.883 -0.166 1.00 88.88 84 ARG A N 1
ATOM 644 C CA . ARG A 1 84 ? 2.354 -11.183 -0.641 1.00 88.88 84 ARG A CA 1
ATOM 645 C C . ARG A 1 84 ? 1.743 -11.642 -1.963 1.00 88.88 84 ARG A C 1
ATOM 647 O O . ARG A 1 84 ? 2.366 -12.424 -2.673 1.00 88.88 84 ARG A O 1
ATOM 654 N N . PHE A 1 85 ? 0.504 -11.241 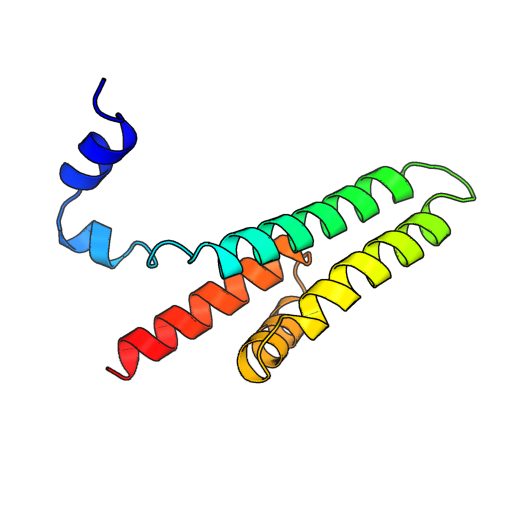-2.238 1.00 86.19 85 PHE A N 1
ATOM 655 C CA . PHE A 1 85 ? -0.268 -11.742 -3.379 1.00 86.19 85 PHE A CA 1
ATOM 656 C C . PHE A 1 85 ? -0.979 -10.635 -4.156 1.00 86.19 85 PHE A C 1
ATOM 658 O O . PHE A 1 85 ? -1.685 -10.928 -5.119 1.00 86.19 85 PHE A O 1
ATOM 665 N N . LEU A 1 86 ? -0.870 -9.386 -3.705 1.00 88.50 86 LEU A N 1
ATOM 666 C CA . LEU A 1 86 ? -1.604 -8.258 -4.255 1.00 88.50 86 LEU A CA 1
ATOM 667 C C . LEU A 1 86 ? -0.641 -7.107 -4.542 1.00 88.50 86 LEU A C 1
ATOM 669 O O . LEU A 1 86 ? 0.235 -6.863 -3.713 1.00 88.50 86 LEU A O 1
ATOM 673 N N . PRO A 1 87 ? -0.858 -6.368 -5.644 1.00 89.88 87 PRO A N 1
ATOM 674 C CA . PRO A 1 87 ? -0.187 -5.097 -5.886 1.00 89.88 87 PRO A CA 1
ATOM 675 C C . PRO A 1 87 ? -0.385 -4.133 -4.712 1.00 89.88 87 PRO A C 1
ATOM 677 O O . PRO A 1 87 ? -1.393 -4.209 -3.993 1.00 89.88 87 PRO A O 1
ATOM 680 N N . SER A 1 88 ? 0.555 -3.220 -4.519 1.00 89.88 88 SER A N 1
ATOM 681 C CA . SER A 1 88 ? 0.679 -2.383 -3.331 1.00 89.88 88 SER A CA 1
ATOM 682 C C . SER A 1 88 ? -0.536 -1.484 -3.102 1.00 89.88 88 SER A C 1
ATOM 684 O O . SER A 1 88 ? -0.997 -1.356 -1.961 1.00 89.88 88 SER A O 1
ATOM 686 N N . GLY A 1 89 ? -1.163 -0.942 -4.148 1.00 86.94 89 GLY A N 1
ATOM 687 C CA . GLY A 1 89 ? -2.411 -0.179 -4.030 1.00 86.94 89 GLY A CA 1
ATOM 688 C C . GLY A 1 89 ? -3.579 -1.019 -3.507 1.00 86.94 89 GLY A C 1
ATOM 689 O O . GLY A 1 89 ? -4.292 -0.620 -2.578 1.00 86.94 89 GLY A O 1
ATOM 690 N N . VAL A 1 90 ? -3.748 -2.226 -4.053 1.00 89.81 90 VAL A N 1
ATOM 691 C CA . VAL A 1 90 ? -4.819 -3.157 -3.658 1.00 89.81 90 VAL A CA 1
ATOM 692 C C . VAL A 1 90 ? -4.570 -3.709 -2.255 1.00 89.81 90 VAL A C 1
ATOM 694 O O . VAL A 1 90 ? -5.498 -3.792 -1.445 1.00 89.81 90 VAL A O 1
ATOM 697 N N . ALA A 1 91 ? -3.319 -4.047 -1.947 1.00 91.88 91 ALA A N 1
ATOM 698 C CA . ALA A 1 91 ? -2.893 -4.503 -0.634 1.00 91.88 91 ALA A CA 1
ATOM 699 C C . ALA A 1 91 ? -3.178 -3.445 0.440 1.00 91.88 91 ALA A C 1
ATOM 701 O O . ALA A 1 91 ? -3.777 -3.761 1.469 1.00 91.88 91 ALA A O 1
ATOM 702 N N . THR A 1 92 ? -2.848 -2.181 0.163 1.00 90.88 92 THR A N 1
ATOM 703 C CA . THR A 1 92 ? -3.093 -1.046 1.066 1.00 90.88 92 THR A CA 1
ATOM 704 C C . THR A 1 92 ? -4.582 -0.832 1.318 1.00 90.88 92 THR A C 1
ATOM 706 O O . THR A 1 92 ? -5.018 -0.746 2.468 1.00 90.88 92 THR A O 1
ATOM 709 N N . TRP A 1 93 ? -5.399 -0.819 0.260 1.00 90.44 93 TRP A N 1
ATOM 710 C CA . TRP A 1 93 ? -6.849 -0.679 0.404 1.00 90.44 93 TRP A CA 1
ATOM 711 C C . TRP A 1 93 ? -7.453 -1.811 1.237 1.00 90.44 93 TRP A C 1
ATOM 713 O O . TRP A 1 93 ? -8.237 -1.570 2.163 1.00 90.44 93 TRP A O 1
ATOM 723 N N . LYS A 1 94 ? -7.058 -3.052 0.943 1.00 9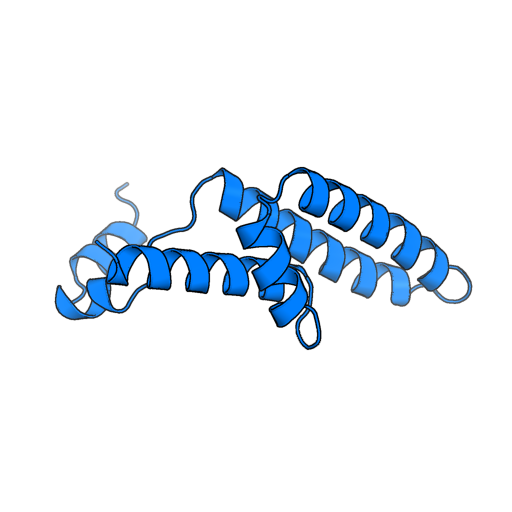0.06 94 LYS A N 1
ATOM 724 C CA . LYS A 1 94 ? -7.564 -4.230 1.641 1.00 90.06 94 LYS A CA 1
ATOM 725 C C . LYS A 1 94 ? -7.121 -4.248 3.102 1.00 90.06 94 LYS A C 1
ATOM 727 O O . LYS A 1 94 ? -7.950 -4.555 3.961 1.00 90.06 94 LYS A O 1
ATOM 732 N N . ALA A 1 95 ? -5.884 -3.850 3.395 1.00 91.00 95 ALA A N 1
ATOM 733 C CA . ALA A 1 95 ? -5.380 -3.737 4.757 1.00 91.00 95 ALA A CA 1
ATOM 734 C C . ALA A 1 95 ? -6.222 -2.762 5.588 1.00 91.00 95 ALA A C 1
ATOM 736 O O . ALA A 1 95 ? -6.769 -3.137 6.626 1.00 91.00 95 ALA A O 1
ATOM 737 N N . PHE A 1 96 ? -6.449 -1.550 5.080 1.00 91.12 96 PHE A N 1
ATOM 738 C CA . PHE A 1 96 ? -7.303 -0.581 5.765 1.00 91.12 96 PHE A CA 1
ATOM 739 C C . PHE A 1 96 ? -8.747 -1.063 5.908 1.00 91.12 96 PHE A C 1
ATOM 741 O O . PHE A 1 96 ? -9.340 -0.933 6.978 1.00 91.12 96 PHE A O 1
ATOM 748 N N . SER A 1 97 ? -9.319 -1.675 4.865 1.00 87.31 97 SER A N 1
ATOM 749 C CA . SER A 1 97 ? -10.690 -2.195 4.920 1.00 87.31 97 SER A CA 1
ATO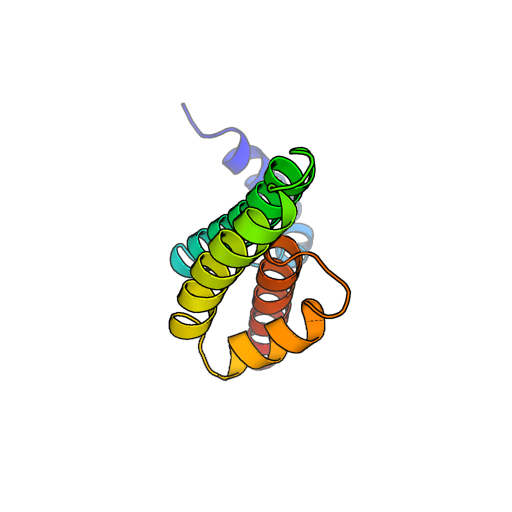M 750 C C . SER A 1 97 ? -10.877 -3.228 6.040 1.00 87.31 97 SER A C 1
ATOM 752 O O . SER A 1 97 ? -11.873 -3.180 6.765 1.00 87.31 97 SER A O 1
ATOM 754 N N . ARG A 1 98 ? -9.891 -4.115 6.236 1.00 87.56 98 ARG A N 1
ATOM 755 C CA . ARG A 1 98 ? -9.909 -5.147 7.277 1.00 87.56 98 ARG A CA 1
ATOM 756 C C . ARG A 1 98 ? -9.749 -4.559 8.666 1.00 87.56 98 ARG A C 1
ATOM 758 O O . ARG A 1 98 ? -10.523 -4.906 9.554 1.00 87.56 98 ARG A O 1
ATOM 765 N N . LEU A 1 99 ? -8.807 -3.638 8.848 1.00 88.31 99 LEU A N 1
ATOM 766 C CA . LEU A 1 99 ? -8.605 -2.972 10.134 1.00 88.31 99 LEU A CA 1
ATOM 767 C C . LEU A 1 99 ? -9.845 -2.185 10.561 1.00 88.31 99 LEU A C 1
ATOM 769 O O . LEU A 1 99 ? -10.280 -2.288 11.708 1.00 88.31 99 LEU A O 1
ATOM 773 N N . ARG A 1 100 ? -10.493 -1.483 9.624 1.00 84.44 100 ARG A N 1
ATOM 774 C CA . ARG A 1 100 ? -11.767 -0.803 9.892 1.00 84.44 100 ARG A CA 1
ATOM 775 C C . ARG A 1 100 ? -12.882 -1.784 10.246 1.00 84.44 100 ARG A C 1
ATOM 777 O O . ARG A 1 100 ? -13.598 -1.546 11.215 1.00 84.44 100 ARG A O 1
ATOM 784 N N . ALA A 1 101 ? -13.017 -2.888 9.509 1.00 81.94 101 ALA A N 1
ATOM 785 C CA . ALA A 1 101 ? -14.017 -3.914 9.806 1.00 81.94 101 ALA A CA 1
ATOM 786 C C . ALA A 1 101 ? -13.803 -4.547 11.192 1.00 81.94 101 ALA A C 1
ATOM 788 O O . ALA A 1 101 ? -14.765 -4.765 11.924 1.00 81.94 101 ALA A O 1
ATOM 789 N N . ASN A 1 102 ? -12.550 -4.792 11.581 1.00 83.19 102 ASN A N 1
ATOM 790 C CA . ASN A 1 102 ? -12.209 -5.315 12.902 1.00 83.19 102 ASN A CA 1
ATOM 791 C C . ASN A 1 102 ? -12.535 -4.304 14.007 1.00 83.19 102 ASN A C 1
ATOM 793 O O . ASN A 1 102 ? -13.150 -4.670 15.006 1.00 83.19 102 ASN A O 1
ATOM 797 N N . LYS A 1 103 ? -12.208 -3.023 13.800 1.00 80.62 103 LYS A N 1
ATOM 798 C CA . LYS A 1 103 ? -12.544 -1.948 14.740 1.00 80.62 103 LYS A CA 1
ATOM 799 C C . LYS A 1 103 ? -14.056 -1.785 14.916 1.00 80.62 103 LYS A C 1
ATOM 801 O O . LYS A 1 103 ? -14.512 -1.610 16.037 1.00 80.62 103 LYS A O 1
ATOM 806 N N . ALA A 1 104 ? -14.828 -1.894 13.833 1.00 75.06 104 ALA A N 1
ATOM 807 C CA . ALA A 1 104 ? -16.289 -1.829 13.872 1.00 75.06 104 ALA A CA 1
ATOM 808 C C . ALA A 1 104 ? -16.938 -3.026 14.592 1.00 75.06 104 ALA A C 1
ATOM 810 O O . ALA A 1 104 ? -18.043 -2.891 15.097 1.00 75.06 104 ALA A O 1
ATOM 811 N N . ARG A 1 105 ? -16.272 -4.189 14.643 1.00 71.62 105 ARG A N 1
ATOM 812 C CA . ARG A 1 105 ? -16.735 -5.368 15.401 1.00 71.62 105 ARG A CA 1
ATOM 813 C C . ARG A 1 105 ? -16.383 -5.319 16.888 1.00 71.62 105 ARG A C 1
ATOM 815 O O . ARG A 1 105 ? -16.972 -6.065 17.660 1.00 71.62 105 ARG A O 1
ATOM 822 N N . ALA A 1 106 ? -15.384 -4.524 17.262 1.00 70.38 106 ALA A N 1
ATOM 823 C CA . ALA A 1 106 ? -14.905 -4.408 18.638 1.00 70.38 106 ALA A CA 1
ATOM 824 C C . ALA A 1 106 ? -15.570 -3.260 19.424 1.00 70.38 106 ALA A C 1
ATOM 826 O O . ALA A 1 106 ? -15.296 -3.117 20.615 1.00 70.38 106 ALA A O 1
ATOM 827 N N . ALA A 1 107 ? -16.384 -2.441 18.752 1.00 56.25 107 ALA A N 1
ATOM 828 C CA . ALA A 1 107 ? -17.162 -1.337 19.311 1.00 56.25 107 ALA A CA 1
ATOM 829 C C . ALA A 1 107 ? -18.613 -1.767 19.559 1.00 56.25 107 ALA A C 1
ATOM 831 O O . ALA A 1 107 ? -19.195 -1.273 20.549 1.00 56.25 107 ALA A O 1
#

Organism: NCBI:txid412755

Sequence (107 aa):
MANRITEYLESLPQDLTRLLPPAPSPRESELIIMGAAADAADFLLGLIPTVGDALADIVVDNIEGDMHRRFTAEEKREFIEQSRFLPSGVATWKAFSRLRANKARAA

Radius of gyration: 17.06 Å; chains: 1; bounding box: 49×32×42 Å

Foldseek 3Di:
DPDVVVVVLVPDDPVVVVVDQPDDDPLLVVLLVLLVVLVVQLVVLVVDPPCSNVVSCVSNCVSVVVSCVSDDPQLNVQLVVQVVPDRNSVSSVVSVSVVSVVVVVVD

pLDDT: mean 81.99, std 11.13, range [51.94, 93.12]

Secondary structure (DSSP, 8-state):
---HHHHHHHHS-HHHHHHSPPPPPHHHHHHHHHHHHHHHHHHHHTTSTTTHHHHHHHHHHHHHHHHHHHS-HHHHHHHHHHHTTS-HHHHHHHHHHHHHHHHHH--